Protein AF-A0AAV3EIG7-F1 (afdb_monomer)

pLDDT: mean 92.33, std 6.54, range [64.12, 97.88]

Foldseek 3Di:
DALQVVLVVVLVVCCVPVNDVVSVVVLLVVLLQVLCVCLVVVVQWDKDFLLRVCVVRVHDSSSSLVNCVLQQQQAPDHDPSRHDDRGDIDIRNGDPLRNLLSCVVVVVCSRNVDPSVVVVDPPVSNVVSVVVSVVVPDDDPPDPQDQQHQDPVPPRHRCVVPVVD

Secondary structure (DSSP, 8-state):
--HHHHHHHHHHHHHHHH-HHHHHHHHHHHHHHHHHHHHHTT--EEEE-HHHHHHHHT--HHHHHHHHHHHHTTBSS---TTT--TT--EEEEB-HHHHHHHHHHTT-HHHHT-GGGGGTS-HHHHHHHHHHHHHHH----S----TTSBPTTSS-SBGGGTTT-

Nearest PDB structures (foldseek):
  4em0-assembly1_B  TM=3.738E-01  e=1.083E+00  Staphylococcus aureus subsp. aureus MRSA252
  1sfx-assembly1_A  TM=4.947E-01  e=4.063E+00  Archaeoglobus fulgidus DSM 4304
  8tiw-assembly1_C  TM=5.271E-01  e=6.076E+00  Escherichia coli K-12
  7sfs-assembly1_T  TM=2.796E-01  e=1.619E+00  Lederbergvirus Sf6
  5jbr-assembly1_B  TM=3.817E-01  e=8.578E+00  Beutenbergia cavernae DSM 12333

Radius of gyration: 22.52 Å; Cα contacts (8 Å, |Δi|>4): 170; chains: 1; bounding box: 68×40×44 Å

Sequence (165 aa):
MNLYDKWTNMVTEFVKTKGEAVFWNEYKSVELKIYKDILGNKSFRFTSSISQLSKKYGISEEFIVGFVDGISESLNTNVDIENITLNDEIDFNIDVEKLYFNMLDAKADYLFNLQEWKDILSSDKIKEITTKWRSSKVVVNSIKIGRNELCLCGSGKKYKKCCGR

Solvent-accessible surface area (backbone atoms only — not comparable to full-atom values): 9504 Å² total; per-residue (Å²): 128,50,56,47,53,52,29,55,50,50,53,52,52,43,31,72,75,70,32,58,71,54,49,52,57,54,50,50,55,52,50,49,56,53,51,48,52,35,50,65,67,66,56,45,65,51,74,49,22,45,54,53,52,13,64,73,72,73,44,58,58,48,62,39,50,52,50,51,59,69,48,40,83,20,36,78,45,90,72,65,61,73,77,47,55,54,78,47,79,41,68,45,40,48,37,67,70,50,38,50,46,50,29,59,73,71,62,38,60,84,61,68,67,41,74,51,47,66,84,73,42,52,76,66,54,53,51,50,49,52,49,52,53,54,53,74,72,52,85,76,76,85,77,76,77,50,62,79,36,73,31,90,86,73,75,79,36,33,17,46,78,53,91,55,103

Mean predicted aligned error: 7.66 Å

Structure (mmCIF, N/CA/C/O backbone):
data_AF-A0AAV3EIG7-F1
#
_entry.id   AF-A0AAV3EIG7-F1
#
loop_
_atom_site.group_PDB
_atom_site.id
_atom_site.type_symbol
_atom_site.label_atom_id
_atom_site.label_alt_id
_atom_site.label_comp_id
_atom_site.label_asym_id
_atom_site.label_entity_id
_atom_site.label_seq_id
_atom_site.pdbx_PDB_ins_code
_atom_site.Cartn_x
_atom_site.Cartn_y
_atom_site.Cartn_z
_atom_site.occupancy
_atom_site.B_iso_or_equiv
_atom_site.auth_seq_id
_atom_site.auth_comp_id
_atom_site.auth_asym_id
_atom_site.auth_atom_id
_atom_site.pdbx_PDB_model_num
ATOM 1 N N . MET A 1 1 ? -1.102 6.300 24.091 1.00 73.44 1 MET A N 1
ATOM 2 C CA . MET A 1 1 ? -0.926 5.500 22.866 1.00 73.44 1 MET A CA 1
ATOM 3 C C . MET A 1 1 ? -1.346 6.345 21.694 1.00 73.44 1 MET A C 1
ATOM 5 O O . MET A 1 1 ? -2.481 6.825 21.691 1.00 73.44 1 MET A O 1
ATOM 9 N N . ASN A 1 2 ? -0.420 6.555 20.765 1.00 87.25 2 ASN A N 1
ATOM 10 C CA . ASN A 1 2 ? -0.720 7.160 19.469 1.00 87.25 2 ASN A CA 1
ATOM 11 C C . ASN A 1 2 ? -1.547 6.167 18.613 1.00 87.25 2 ASN A C 1
ATOM 13 O O . ASN A 1 2 ? -1.893 5.068 19.067 1.00 87.25 2 ASN A O 1
ATOM 17 N N . LEU A 1 3 ? -1.944 6.565 17.403 1.00 89.31 3 LEU A N 1
ATOM 18 C CA . LEU A 1 3 ? -2.731 5.696 16.518 1.00 89.31 3 LEU A CA 1
ATOM 19 C C . LEU A 1 3 ? -1.945 4.471 16.045 1.00 89.31 3 LEU A C 1
ATOM 21 O O . LEU A 1 3 ? -2.509 3.380 15.965 1.00 89.31 3 LEU A O 1
ATOM 25 N N . TYR A 1 4 ? -0.650 4.638 15.798 1.00 88.62 4 TYR A N 1
ATOM 26 C CA . TYR A 1 4 ? 0.230 3.564 15.357 1.00 88.62 4 TYR A CA 1
ATOM 27 C C . TYR A 1 4 ? 0.398 2.458 16.417 1.00 88.62 4 TYR A C 1
ATOM 29 O O . TYR A 1 4 ? 0.307 1.269 16.107 1.00 88.62 4 TYR A O 1
ATOM 37 N N . ASP A 1 5 ? 0.518 2.830 17.693 1.00 90.19 5 ASP A N 1
ATOM 38 C CA . ASP A 1 5 ? 0.540 1.912 18.833 1.00 90.19 5 ASP A CA 1
ATOM 39 C C . ASP A 1 5 ? -0.775 1.133 18.923 1.00 90.19 5 ASP A C 1
ATOM 41 O O . ASP A 1 5 ? -0.781 -0.071 19.183 1.00 90.19 5 ASP A O 1
ATOM 45 N N . LYS A 1 6 ? -1.915 1.819 18.735 1.00 91.75 6 LYS A N 1
ATOM 46 C CA . LYS A 1 6 ? -3.241 1.179 18.756 1.00 91.75 6 LYS A CA 1
ATOM 47 C C . LYS A 1 6 ? -3.354 0.137 17.655 1.00 91.75 6 LYS A C 1
ATOM 49 O O . LYS A 1 6 ? -3.814 -0.970 17.925 1.00 91.75 6 LYS A O 1
ATOM 54 N N . TRP A 1 7 ? -2.907 0.478 16.450 1.00 91.88 7 TRP A N 1
ATOM 55 C CA . TRP A 1 7 ? -2.863 -0.453 15.334 1.00 91.88 7 TRP A CA 1
ATOM 56 C C . TRP A 1 7 ? -1.961 -1.651 15.644 1.00 91.88 7 TRP A C 1
ATOM 58 O O . TRP A 1 7 ? -2.436 -2.783 15.616 1.00 91.88 7 TRP A O 1
ATOM 68 N N . THR A 1 8 ? -0.711 -1.422 16.051 1.00 90.56 8 THR A N 1
ATOM 69 C CA . THR A 1 8 ? 0.254 -2.492 16.360 1.00 90.56 8 THR A CA 1
ATOM 70 C C . THR A 1 8 ? -0.258 -3.438 17.453 1.00 90.56 8 THR A C 1
ATOM 72 O O . THR A 1 8 ? -0.142 -4.663 17.335 1.00 90.56 8 THR A O 1
ATOM 75 N N . ASN A 1 9 ? -0.886 -2.893 18.500 1.00 93.44 9 ASN A N 1
ATOM 76 C CA . ASN A 1 9 ? -1.497 -3.691 19.561 1.00 93.44 9 ASN A CA 1
ATOM 77 C C . ASN A 1 9 ? -2.699 -4.493 19.053 1.00 93.44 9 ASN A C 1
ATOM 79 O O . ASN A 1 9 ? -2.791 -5.681 19.355 1.00 93.44 9 ASN A O 1
ATOM 83 N N . MET A 1 10 ? -3.568 -3.894 18.231 1.00 93.69 10 MET A N 1
ATOM 84 C CA . MET A 1 10 ? -4.689 -4.598 17.602 1.00 93.69 10 MET A CA 1
ATOM 85 C C . MET A 1 10 ? -4.200 -5.767 16.744 1.00 93.69 10 MET A C 1
ATOM 87 O O . MET A 1 10 ? -4.701 -6.880 16.901 1.00 93.69 10 MET A O 1
ATOM 91 N N . VAL A 1 11 ? -3.183 -5.556 15.899 1.00 92.75 11 VAL A N 1
ATOM 92 C CA . VAL A 1 11 ? -2.588 -6.626 15.084 1.00 92.75 11 VAL A CA 1
ATOM 93 C C . VAL A 1 11 ? -2.039 -7.730 15.985 1.00 92.75 11 VAL A C 1
ATOM 95 O O . VAL A 1 11 ? -2.358 -8.902 15.794 1.00 92.75 11 VAL A O 1
ATOM 98 N N . THR A 1 12 ? -1.272 -7.367 17.013 1.00 92.62 12 THR A N 1
ATOM 99 C CA . THR A 1 12 ? -0.672 -8.330 17.947 1.00 92.62 12 THR A CA 1
ATOM 100 C C . THR A 1 12 ? -1.735 -9.172 18.661 1.00 92.62 12 THR A C 1
ATOM 102 O O . THR A 1 12 ? -1.621 -10.398 18.732 1.00 92.62 12 THR A O 1
ATOM 105 N N . GLU A 1 13 ? -2.796 -8.542 19.166 1.00 93.31 13 GLU A N 1
ATOM 106 C CA . GLU A 1 13 ? -3.907 -9.226 19.832 1.00 93.31 13 GLU A CA 1
ATOM 107 C C . GLU A 1 13 ? -4.710 -10.102 18.866 1.00 93.31 13 GLU A C 1
ATOM 109 O O . GLU A 1 13 ? -5.050 -11.241 19.201 1.00 93.31 13 GLU A O 1
ATOM 114 N N . PHE A 1 14 ? -4.979 -9.621 17.651 1.00 93.38 14 PHE A N 1
ATOM 115 C CA . PHE A 1 14 ? -5.683 -10.386 16.627 1.00 93.38 14 PHE A CA 1
ATOM 116 C C . PHE A 1 14 ? -4.890 -11.638 16.252 1.00 93.38 14 PHE A C 1
ATOM 118 O O . PHE A 1 14 ? -5.426 -12.747 16.281 1.00 93.38 14 PHE A O 1
ATOM 125 N N . VAL A 1 15 ? -3.598 -11.488 15.953 1.00 94.00 15 VAL A N 1
ATOM 126 C CA . VAL A 1 15 ? -2.709 -12.603 15.603 1.00 94.00 15 VAL A CA 1
ATOM 127 C C . VAL A 1 15 ? -2.645 -13.616 16.745 1.00 94.00 15 VAL A C 1
ATOM 129 O O . VAL A 1 15 ? -2.741 -14.818 16.506 1.00 94.00 15 VAL A O 1
ATOM 132 N N . LYS A 1 16 ? -2.56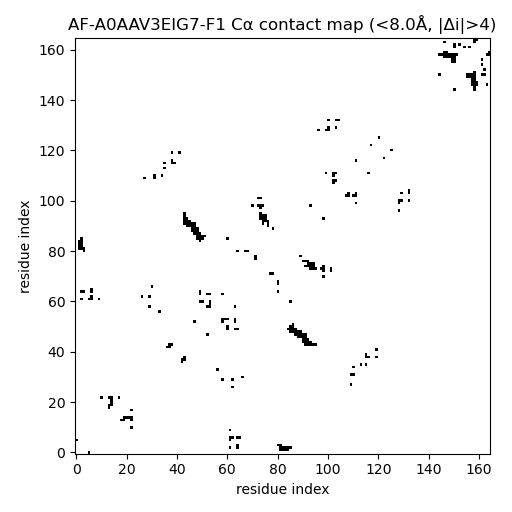3 -13.149 17.996 1.00 94.31 16 LYS A N 1
ATOM 133 C CA . LYS A 1 16 ? -2.542 -14.016 19.180 1.00 94.31 16 LYS A CA 1
ATOM 134 C C . LYS A 1 16 ? -3.848 -14.793 19.384 1.00 94.31 16 LYS A C 1
ATOM 136 O O . LYS A 1 16 ? -3.807 -15.918 19.875 1.00 94.31 16 LYS A O 1
ATOM 141 N N . THR A 1 17 ? -4.995 -14.198 19.062 1.00 93.75 17 THR A N 1
ATOM 142 C CA . THR A 1 17 ? -6.322 -14.760 19.377 1.00 93.75 17 THR A CA 1
ATOM 143 C C . THR A 1 17 ? -6.931 -15.568 18.234 1.00 93.75 17 THR A C 1
ATOM 145 O O . THR A 1 17 ? -7.536 -16.609 18.477 1.00 93.75 17 THR A O 1
ATOM 148 N N . LYS A 1 18 ? -6.775 -15.101 16.993 1.00 92.19 18 LYS A N 1
ATOM 149 C CA . LYS A 1 18 ? -7.381 -15.674 15.781 1.00 92.19 18 LYS A CA 1
ATOM 150 C C . LYS A 1 18 ? -6.358 -16.265 14.810 1.00 92.19 18 LYS A C 1
ATOM 152 O O . LYS A 1 18 ? -6.736 -17.027 13.924 1.00 92.19 18 LYS A O 1
ATOM 157 N N . GLY A 1 19 ? -5.078 -15.940 14.982 1.00 93.44 19 GLY A N 1
ATOM 158 C CA . GLY A 1 19 ? -3.992 -16.409 14.129 1.00 93.44 19 GLY A CA 1
ATOM 159 C C . GLY A 1 19 ? -3.611 -15.427 13.022 1.00 93.44 19 GLY A C 1
ATOM 160 O O . GLY A 1 19 ? -4.429 -14.667 12.500 1.00 93.44 19 GLY A O 1
ATOM 161 N N . GLU A 1 20 ? -2.340 -15.490 12.632 1.00 92.69 20 GLU A N 1
ATOM 162 C CA . GLU A 1 20 ? -1.727 -14.614 11.630 1.00 92.69 20 GLU A CA 1
ATOM 163 C C . GLU A 1 20 ? -2.384 -14.719 10.247 1.00 92.69 20 GLU A C 1
ATOM 165 O O . GLU A 1 20 ? -2.682 -13.708 9.614 1.00 92.69 20 GLU A O 1
ATOM 170 N N . ALA A 1 21 ? -2.678 -15.937 9.789 1.00 93.38 21 ALA A N 1
ATOM 171 C CA . ALA A 1 21 ? -3.281 -16.149 8.474 1.00 93.38 21 ALA A CA 1
ATOM 172 C C . ALA A 1 21 ? -4.665 -15.486 8.342 1.00 93.38 21 ALA A C 1
ATOM 174 O O . ALA A 1 21 ? -5.011 -14.991 7.270 1.00 93.38 21 ALA A O 1
ATOM 175 N N . VAL A 1 22 ? -5.452 -15.459 9.424 1.00 93.44 22 VAL A N 1
ATOM 176 C CA . VAL A 1 22 ? -6.782 -14.832 9.431 1.00 93.44 22 VAL A CA 1
ATOM 177 C C . VAL A 1 22 ? -6.650 -13.318 9.333 1.00 93.44 22 VAL A C 1
ATOM 179 O O . VAL A 1 22 ? -7.325 -12.712 8.505 1.00 93.44 22 VAL A O 1
ATOM 182 N N . PHE A 1 23 ? -5.731 -12.731 10.106 1.00 94.06 23 PHE A N 1
ATOM 183 C CA . PHE A 1 23 ? -5.453 -11.299 10.049 1.00 94.06 23 PHE A CA 1
ATOM 184 C C . PHE A 1 23 ? -5.077 -10.865 8.631 1.00 94.06 23 PHE A C 1
ATOM 186 O O . PHE A 1 23 ? -5.719 -9.982 8.067 1.00 94.06 23 PHE A O 1
ATOM 193 N N . TRP A 1 24 ? -4.095 -11.532 8.015 1.00 92.62 24 TRP A N 1
ATOM 194 C CA . TRP A 1 24 ? -3.661 -11.176 6.665 1.00 92.62 24 TRP A CA 1
ATOM 195 C C . TRP A 1 24 ? -4.757 -11.374 5.618 1.00 92.62 24 TRP A C 1
ATOM 197 O O . TRP A 1 24 ? -4.825 -10.600 4.672 1.00 92.62 24 TRP A O 1
ATOM 207 N N . ASN A 1 25 ? -5.641 -12.364 5.762 1.00 93.62 25 ASN A N 1
ATOM 208 C CA . ASN A 1 25 ? -6.772 -12.526 4.843 1.00 93.62 25 ASN A CA 1
ATOM 209 C C . ASN A 1 25 ? -7.790 -11.376 4.958 1.00 93.62 25 ASN A C 1
ATOM 211 O O . ASN A 1 25 ? -8.280 -10.884 3.935 1.00 93.62 25 ASN A O 1
ATOM 215 N N . GLU A 1 26 ? -8.091 -10.922 6.178 1.00 93.62 26 GLU A N 1
ATOM 216 C CA . GLU A 1 26 ? -8.949 -9.750 6.400 1.00 93.62 26 GLU A CA 1
ATOM 217 C C . GLU A 1 26 ? -8.276 -8.469 5.883 1.00 93.62 26 GLU A C 1
ATOM 219 O O . GLU A 1 26 ? -8.883 -7.711 5.123 1.00 93.62 26 GLU A O 1
ATOM 224 N N . TYR A 1 27 ? -6.994 -8.279 6.201 1.00 94.94 27 TYR A N 1
ATOM 225 C CA . TYR A 1 27 ? -6.206 -7.122 5.781 1.00 94.94 27 TYR A CA 1
ATOM 226 C C . TYR A 1 27 ? -6.086 -7.016 4.251 1.00 94.94 27 TYR A C 1
ATOM 228 O O . TYR A 1 27 ? -6.369 -5.969 3.673 1.00 94.94 27 TYR A O 1
ATOM 236 N N . LYS A 1 28 ? -5.807 -8.129 3.559 1.00 95.44 28 LYS A N 1
ATOM 237 C CA . LYS A 1 28 ? -5.794 -8.183 2.086 1.00 95.44 28 LYS A CA 1
ATOM 238 C C . LYS A 1 28 ? -7.123 -7.748 1.474 1.00 95.44 28 LYS A C 1
ATOM 240 O O . LYS A 1 28 ? -7.141 -7.099 0.431 1.00 95.44 28 LYS A O 1
ATOM 245 N N . SER A 1 29 ? -8.241 -8.111 2.103 1.00 94.94 29 SER A N 1
ATOM 246 C CA . SER A 1 29 ? -9.579 -7.737 1.626 1.00 94.94 29 SER A CA 1
ATOM 247 C C . SER A 1 29 ? -9.824 -6.231 1.761 1.00 94.94 29 SER A C 1
ATOM 249 O O . SER A 1 29 ? -10.436 -5.625 0.877 1.00 94.94 29 SER A O 1
ATOM 251 N N . VAL A 1 30 ? -9.307 -5.623 2.835 1.00 95.50 30 VAL A N 1
ATOM 252 C CA . VAL A 1 30 ? -9.288 -4.168 3.046 1.00 95.50 30 VAL A CA 1
ATOM 253 C C . VAL A 1 30 ? -8.462 -3.475 1.963 1.00 95.50 30 VAL A C 1
ATOM 255 O O . VAL A 1 30 ? -8.997 -2.625 1.248 1.00 95.50 30 VAL A O 1
ATOM 258 N N . GLU A 1 31 ? -7.200 -3.867 1.786 1.00 96.31 31 GLU A N 1
ATOM 259 C CA . GLU A 1 31 ? -6.307 -3.246 0.801 1.00 96.31 31 GLU A CA 1
ATOM 260 C C . GLU A 1 31 ? -6.853 -3.376 -0.617 1.00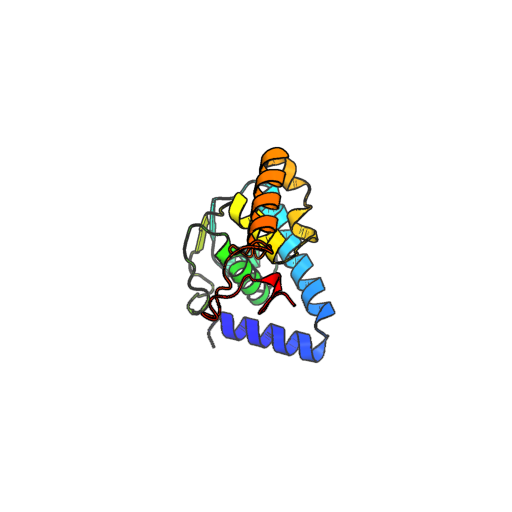 96.31 31 GLU A C 1
ATOM 262 O O . GLU A 1 31 ? -6.914 -2.396 -1.356 1.00 96.31 31 GLU A O 1
ATOM 267 N N . LEU A 1 32 ? -7.330 -4.565 -0.989 1.00 96.50 32 LEU A N 1
ATOM 268 C CA . LEU A 1 32 ? -7.895 -4.813 -2.309 1.00 96.50 32 LEU A CA 1
ATOM 269 C C . LEU A 1 32 ? -9.102 -3.910 -2.590 1.00 96.50 32 LEU A C 1
ATOM 271 O O . LEU A 1 32 ? -9.239 -3.419 -3.709 1.00 96.50 32 LEU A O 1
ATOM 275 N N . LYS A 1 33 ? -9.963 -3.657 -1.596 1.00 96.62 33 LYS A N 1
ATOM 276 C CA . LYS A 1 33 ? -11.102 -2.740 -1.747 1.00 96.62 33 LYS A CA 1
ATOM 277 C C . LYS A 1 33 ? -10.637 -1.308 -2.020 1.00 96.62 33 LYS A C 1
ATOM 279 O O . LYS A 1 33 ? -11.164 -0.668 -2.927 1.00 96.62 33 LYS A O 1
ATOM 284 N N . ILE A 1 34 ? -9.659 -0.821 -1.257 1.00 97.56 34 ILE A N 1
ATOM 285 C CA . ILE A 1 34 ? -9.170 0.558 -1.365 1.00 97.56 34 ILE A CA 1
ATOM 286 C C . ILE A 1 34 ? -8.375 0.751 -2.663 1.00 97.56 34 I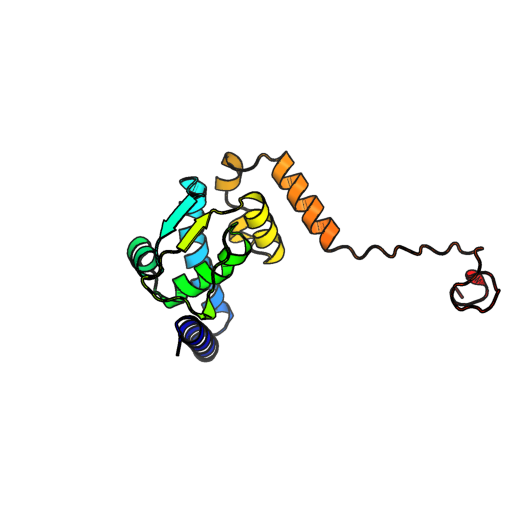LE A C 1
ATOM 288 O O . ILE A 1 34 ? -8.651 1.681 -3.420 1.00 97.56 34 ILE A O 1
ATOM 292 N N . TYR A 1 35 ? -7.435 -0.145 -2.974 1.00 97.56 35 TYR A N 1
ATOM 293 C CA . TYR A 1 35 ? -6.625 -0.042 -4.188 1.00 97.56 35 TYR A CA 1
ATOM 294 C C . TYR A 1 35 ? -7.454 -0.193 -5.461 1.00 97.56 35 TYR A C 1
ATOM 296 O O . TYR A 1 35 ? -7.203 0.539 -6.412 1.00 97.56 35 TYR A O 1
ATOM 304 N N . LYS A 1 36 ? -8.472 -1.063 -5.497 1.00 96.50 36 LYS A N 1
ATOM 305 C CA . LYS A 1 36 ? -9.380 -1.121 -6.655 1.00 96.50 36 LYS A CA 1
ATOM 306 C C . LYS A 1 36 ? -10.094 0.205 -6.902 1.00 96.50 36 LYS A C 1
ATOM 308 O O . LYS A 1 36 ? -10.190 0.619 -8.052 1.00 96.50 36 LYS A O 1
ATOM 313 N N . ASP A 1 37 ? -10.554 0.880 -5.848 1.00 96.75 37 ASP A N 1
ATOM 314 C CA . ASP A 1 37 ? -11.183 2.201 -5.970 1.00 96.75 37 ASP A CA 1
ATOM 315 C C . ASP A 1 37 ? -10.184 3.254 -6.478 1.00 96.75 37 ASP A C 1
ATOM 317 O O . ASP A 1 37 ? -10.475 3.983 -7.425 1.00 96.75 37 ASP A O 1
ATOM 321 N N . ILE A 1 38 ? -8.977 3.297 -5.902 1.00 96.88 38 ILE A N 1
ATOM 322 C CA . ILE A 1 38 ? -7.922 4.246 -6.292 1.00 96.88 38 ILE A CA 1
ATOM 323 C C . ILE A 1 38 ? -7.494 4.035 -7.749 1.00 96.88 38 ILE A C 1
ATOM 325 O O . ILE A 1 38 ? -7.461 4.992 -8.525 1.00 96.88 38 ILE A O 1
ATOM 329 N N . LEU A 1 39 ? -7.170 2.794 -8.125 1.00 96.94 39 LEU A N 1
ATOM 330 C CA . LEU A 1 39 ? -6.693 2.446 -9.463 1.00 96.94 39 LEU A CA 1
ATOM 331 C C . LEU A 1 39 ? -7.814 2.610 -10.500 1.00 96.94 39 LEU A C 1
ATOM 333 O O . LEU A 1 39 ? -7.608 3.254 -11.527 1.00 96.94 39 LEU A O 1
ATOM 337 N N . GLY A 1 40 ? -9.015 2.101 -10.211 1.00 96.56 40 GLY A N 1
ATOM 338 C CA . GLY A 1 40 ? -10.165 2.175 -11.115 1.00 96.56 40 GLY A CA 1
ATOM 339 C C . GLY A 1 40 ? -10.599 3.612 -11.411 1.00 96.56 40 GLY A C 1
ATOM 340 O O . GLY A 1 40 ? -10.834 3.959 -12.568 1.00 96.56 40 GLY A O 1
ATOM 341 N N . ASN A 1 41 ? -10.617 4.477 -10.393 1.00 96.19 41 ASN A N 1
ATOM 342 C CA . ASN A 1 41 ? -10.943 5.897 -10.559 1.00 96.19 41 ASN A CA 1
ATOM 343 C C . ASN A 1 41 ? -9.733 6.762 -10.944 1.00 96.19 41 ASN A C 1
ATOM 345 O O . ASN A 1 41 ? -9.869 7.982 -11.042 1.00 96.19 41 ASN A O 1
ATOM 349 N N . LYS A 1 42 ? -8.542 6.170 -11.110 1.00 95.88 42 LYS A N 1
ATOM 350 C CA . LYS A 1 42 ? -7.277 6.878 -11.386 1.00 95.88 42 LYS A CA 1
ATOM 351 C C . LYS A 1 42 ? -7.015 8.031 -10.404 1.00 95.88 42 LYS A C 1
ATOM 353 O O . LYS A 1 42 ? -6.484 9.082 -10.766 1.00 95.88 42 LYS A O 1
ATOM 358 N N . SER A 1 43 ? -7.415 7.839 -9.147 1.00 94.25 43 SER A N 1
ATOM 359 C CA . SER A 1 43 ? -7.347 8.839 -8.079 1.00 94.25 43 SER A CA 1
ATOM 360 C C . SER A 1 43 ? -5.959 8.855 -7.440 1.00 94.25 43 SER A C 1
ATOM 362 O O . SER A 1 43 ? -5.784 8.466 -6.292 1.00 94.25 43 SER A O 1
ATOM 364 N N . PHE A 1 44 ? -4.951 9.287 -8.200 1.00 95.88 44 PHE A N 1
ATOM 365 C CA . PHE A 1 44 ? -3.548 9.300 -7.753 1.00 95.88 44 PHE A CA 1
ATOM 366 C C . PHE A 1 44 ? -3.151 10.548 -6.959 1.00 95.88 44 PHE A C 1
ATOM 368 O O . PHE A 1 44 ? -2.018 10.641 -6.496 1.00 95.88 44 PHE A O 1
ATOM 375 N N . ARG A 1 45 ? -4.058 11.524 -6.847 1.00 95.94 45 ARG A N 1
ATOM 376 C CA . ARG A 1 45 ? -3.884 12.750 -6.064 1.00 95.94 45 ARG A CA 1
ATOM 377 C C . ARG A 1 45 ? -5.189 13.105 -5.387 1.00 95.94 45 ARG A C 1
ATOM 379 O O . ARG A 1 45 ? -6.164 13.423 -6.066 1.00 95.94 45 ARG A O 1
ATOM 386 N N . PHE A 1 46 ? -5.203 13.036 -4.068 1.00 96.19 46 PHE A N 1
ATOM 387 C CA . PHE A 1 46 ? -6.323 13.471 -3.248 1.00 96.19 46 PHE A CA 1
ATOM 388 C C . PHE A 1 46 ? -5.844 13.734 -1.825 1.00 96.19 46 PHE A C 1
ATOM 390 O O . PHE A 1 46 ? -4.847 13.173 -1.379 1.00 96.19 46 PHE A O 1
ATOM 397 N N . THR A 1 47 ? -6.590 14.556 -1.100 1.00 96.75 47 THR A N 1
ATOM 398 C CA . THR A 1 47 ? -6.350 14.806 0.320 1.00 96.75 47 THR A CA 1
ATOM 399 C C . THR A 1 47 ? -7.436 14.117 1.126 1.00 96.75 47 THR A C 1
ATOM 401 O O . THR A 1 47 ? -8.615 14.193 0.771 1.00 96.75 47 THR A O 1
ATOM 404 N N . SER A 1 48 ? -7.054 13.409 2.185 1.00 96.69 48 SER A N 1
ATOM 405 C CA . SER A 1 48 ? -8.019 12.818 3.109 1.00 96.69 48 SER A CA 1
ATOM 406 C C . SER A 1 48 ? -7.405 12.563 4.481 1.00 96.69 48 SER A C 1
ATOM 408 O O . SER A 1 48 ? -6.187 12.540 4.619 1.00 96.69 48 SER A O 1
ATOM 410 N N . SER A 1 49 ? -8.246 12.340 5.486 1.00 97.00 49 SER A N 1
ATOM 411 C CA . SER A 1 49 ? -7.831 11.896 6.817 1.00 97.00 49 SER A CA 1
ATOM 412 C C . SER A 1 49 ? -8.197 10.433 7.076 1.00 97.00 49 SER A C 1
ATOM 414 O O . SER A 1 49 ? -9.041 9.847 6.389 1.00 97.00 49 SER A O 1
ATOM 416 N N . ILE A 1 50 ? -7.611 9.838 8.119 1.00 96.56 50 ILE A N 1
ATOM 417 C CA . ILE A 1 50 ? -7.924 8.463 8.544 1.00 96.56 50 ILE A CA 1
ATOM 418 C C . ILE A 1 50 ? -9.429 8.310 8.816 1.00 96.56 50 ILE A C 1
ATOM 420 O O . ILE A 1 50 ? -10.049 7.358 8.339 1.00 96.56 50 ILE A O 1
ATOM 424 N N . SER A 1 51 ? -10.048 9.272 9.512 1.00 96.94 51 SER A N 1
ATOM 425 C CA . SER A 1 51 ? -11.485 9.235 9.821 1.00 96.94 51 SER A CA 1
ATOM 426 C C . SER A 1 51 ? -12.355 9.306 8.561 1.00 96.94 51 SER A C 1
ATOM 428 O O . SER A 1 51 ? -13.385 8.632 8.463 1.00 96.94 51 SER A O 1
ATOM 430 N N . GLN A 1 52 ? -11.950 10.099 7.567 1.00 97.62 52 GLN A N 1
ATOM 431 C CA . GLN A 1 52 ? -12.668 10.197 6.296 1.00 97.62 52 GLN A CA 1
ATOM 432 C C . GLN A 1 52 ? -12.565 8.902 5.485 1.00 97.62 52 GLN A C 1
ATOM 434 O O . GLN A 1 52 ? -13.586 8.420 4.994 1.00 97.62 52 GLN A O 1
ATOM 439 N N . LEU A 1 53 ? -11.374 8.306 5.384 1.00 97.19 53 LEU A N 1
ATOM 440 C CA . LEU A 1 53 ? -11.170 7.029 4.693 1.00 97.19 53 LEU A CA 1
ATOM 441 C C . LEU A 1 53 ? -11.921 5.888 5.392 1.00 97.19 53 LEU A C 1
ATOM 443 O O . LEU A 1 53 ? -12.600 5.101 4.729 1.00 97.19 53 LEU A O 1
ATOM 447 N N . SER A 1 54 ? -11.874 5.851 6.725 1.00 97.19 54 SER A N 1
ATOM 448 C CA . SER A 1 54 ? -12.620 4.898 7.553 1.00 97.19 54 SER A CA 1
ATOM 449 C C . SER A 1 54 ? -14.118 4.953 7.246 1.00 97.19 54 SER A C 1
ATOM 451 O O . SER A 1 54 ? -14.721 3.931 6.909 1.00 97.19 54 SER A O 1
ATOM 453 N N . LYS A 1 55 ? -14.711 6.155 7.240 1.00 97.56 55 LYS A N 1
ATOM 454 C CA . LYS A 1 55 ? -16.124 6.365 6.885 1.00 97.56 55 LYS A CA 1
ATOM 455 C C . LYS A 1 55 ? -16.425 6.034 5.424 1.00 97.56 55 LYS A C 1
ATOM 457 O O . LYS A 1 55 ? -17.434 5.388 5.156 1.00 97.56 55 LYS A O 1
ATOM 462 N N . LYS A 1 56 ? -15.564 6.449 4.486 1.00 96.94 56 LYS A N 1
ATOM 463 C CA . LYS A 1 56 ? -15.747 6.224 3.041 1.00 96.94 56 LYS A CA 1
ATOM 464 C C . LYS A 1 56 ? -15.833 4.734 2.721 1.00 96.94 56 LYS A C 1
ATOM 466 O O . LYS A 1 56 ? -16.703 4.318 1.960 1.00 96.94 56 LYS A O 1
ATOM 471 N N . TYR A 1 57 ? -14.938 3.932 3.293 1.00 96.38 57 TYR A N 1
ATOM 472 C CA . TYR A 1 57 ? -14.860 2.507 2.981 1.00 96.38 57 TYR A CA 1
ATOM 473 C C . TYR A 1 57 ? -15.588 1.611 3.988 1.00 96.38 57 TYR A C 1
ATOM 475 O O . TYR A 1 57 ? -15.748 0.420 3.708 1.00 96.38 57 TYR A O 1
ATOM 483 N N . GLY A 1 58 ? -16.061 2.152 5.115 1.00 96.12 58 GLY A N 1
ATOM 484 C CA . GLY A 1 58 ? -16.677 1.375 6.194 1.00 96.12 58 GLY A CA 1
ATOM 485 C C . GLY A 1 58 ? -15.682 0.411 6.842 1.00 96.12 58 GLY A C 1
ATOM 486 O O . GLY A 1 58 ? -16.006 -0.753 7.059 1.00 96.12 58 GLY A O 1
ATOM 487 N N . ILE A 1 59 ? -14.452 0.876 7.057 1.00 95.62 59 ILE A N 1
ATOM 488 C CA . ILE A 1 59 ? -13.316 0.095 7.567 1.00 95.62 59 ILE A CA 1
ATOM 489 C C . ILE A 1 59 ? -12.873 0.719 8.889 1.00 95.62 59 ILE A C 1
ATOM 491 O O . ILE A 1 59 ? -12.972 1.936 9.050 1.00 95.62 59 ILE A O 1
ATOM 495 N N . SER A 1 60 ? -12.422 -0.092 9.847 1.00 94.88 60 SER A N 1
ATOM 496 C CA . SER A 1 60 ? -11.979 0.438 11.141 1.00 94.88 60 SER A CA 1
ATOM 497 C C . SER A 1 60 ? -10.771 1.364 10.972 1.00 94.88 60 SER A C 1
ATOM 499 O O . SER A 1 60 ? -9.984 1.222 10.033 1.00 94.88 60 SER A O 1
ATOM 501 N N . GLU A 1 61 ? -10.628 2.329 11.875 1.00 94.81 61 GLU A N 1
ATOM 502 C CA . GLU A 1 61 ? -9.542 3.309 11.814 1.00 94.81 61 GLU A CA 1
ATOM 503 C C . GLU A 1 61 ? -8.173 2.621 11.906 1.00 94.81 61 GLU A C 1
ATOM 505 O O . GLU A 1 61 ? -7.249 3.017 11.206 1.00 94.81 61 GLU A O 1
ATOM 510 N N . GLU A 1 62 ? -8.056 1.534 12.671 1.00 93.38 62 GLU A N 1
ATOM 511 C CA . GLU A 1 62 ? -6.836 0.732 12.783 1.00 93.38 62 GLU A CA 1
ATOM 512 C C . GLU A 1 62 ? -6.449 0.088 11.445 1.00 93.38 62 GLU A C 1
ATOM 514 O O . GLU A 1 62 ? -5.290 0.134 11.044 1.00 93.38 62 GLU A O 1
ATOM 519 N N . PHE A 1 63 ? -7.411 -0.480 10.714 1.00 94.81 63 PHE A N 1
ATOM 520 C CA . PHE A 1 63 ? -7.150 -1.040 9.386 1.00 94.81 63 PHE A CA 1
ATOM 521 C C . PHE A 1 63 ? -6.767 0.043 8.367 1.00 94.81 63 PHE A C 1
ATOM 523 O O . PHE A 1 63 ? -5.927 -0.203 7.502 1.00 94.81 63 PHE A O 1
ATOM 530 N N . ILE A 1 64 ? -7.339 1.246 8.484 1.00 96.81 64 ILE A N 1
ATOM 531 C CA . ILE A 1 64 ? -6.934 2.392 7.662 1.00 96.81 64 ILE A CA 1
ATOM 532 C C . ILE A 1 64 ? -5.521 2.854 8.013 1.00 96.81 64 ILE A C 1
ATOM 534 O O . ILE A 1 64 ? -4.765 3.143 7.096 1.00 96.81 64 ILE A O 1
ATOM 538 N N . VAL A 1 65 ? -5.136 2.890 9.292 1.00 95.50 65 VAL A N 1
ATOM 539 C CA . VAL A 1 65 ? -3.756 3.210 9.700 1.00 95.50 65 VAL A CA 1
ATOM 540 C C . VAL A 1 65 ? -2.768 2.256 9.033 1.00 95.50 65 VAL A C 1
ATOM 542 O O . VAL A 1 65 ? -1.817 2.731 8.423 1.00 95.50 65 VAL A O 1
ATOM 545 N N . GLY A 1 66 ? -3.037 0.946 9.053 1.00 94.75 66 GLY A N 1
ATOM 546 C CA . GLY A 1 66 ? -2.201 -0.029 8.344 1.00 94.75 66 GLY A CA 1
ATOM 547 C C . GLY A 1 66 ? -2.116 0.242 6.839 1.00 94.75 66 GLY A C 1
ATOM 548 O O . GLY A 1 66 ? -1.032 0.212 6.264 1.00 94.75 66 GLY A O 1
ATOM 549 N N . PHE A 1 67 ? -3.239 0.585 6.198 1.00 96.19 67 PHE A N 1
ATOM 550 C CA . PHE A 1 67 ? -3.234 0.962 4.781 1.00 96.19 67 PHE A CA 1
ATOM 551 C C . PHE A 1 67 ? -2.389 2.219 4.516 1.00 96.19 67 PHE A C 1
ATOM 553 O O . PHE A 1 67 ? -1.631 2.253 3.547 1.00 96.19 67 PHE A O 1
ATOM 560 N N . VAL A 1 68 ? -2.520 3.253 5.355 1.00 96.19 68 VAL A N 1
ATOM 561 C CA . VAL A 1 68 ? -1.752 4.500 5.220 1.00 96.19 68 VAL A CA 1
ATOM 562 C C . VAL A 1 68 ? -0.259 4.229 5.420 1.00 96.19 68 VAL A C 1
ATOM 564 O O . VAL A 1 68 ? 0.545 4.741 4.646 1.00 96.19 68 VAL A O 1
ATOM 567 N N . ASP A 1 69 ? 0.103 3.386 6.386 1.00 94.38 69 ASP A N 1
ATOM 568 C CA . ASP A 1 69 ? 1.477 2.926 6.604 1.00 94.38 69 ASP A CA 1
ATOM 569 C C . ASP A 1 69 ? 2.027 2.214 5.357 1.00 94.38 69 ASP A C 1
ATOM 571 O O . ASP A 1 69 ? 3.027 2.647 4.785 1.00 94.38 69 ASP A O 1
ATOM 575 N N . GLY A 1 70 ? 1.301 1.223 4.829 1.00 93.50 70 GLY A N 1
ATOM 576 C CA . GLY A 1 70 ? 1.714 0.475 3.639 1.00 93.50 70 GLY A CA 1
ATOM 577 C C . GLY A 1 70 ? 1.831 1.323 2.365 1.00 93.50 70 GLY A C 1
ATOM 578 O O . GLY A 1 70 ? 2.747 1.126 1.564 1.00 93.50 70 GLY A O 1
ATOM 579 N N . ILE A 1 71 ? 0.935 2.296 2.154 1.00 96.06 71 ILE A N 1
ATOM 580 C CA . ILE A 1 71 ? 1.003 3.175 0.977 1.00 96.06 71 ILE A CA 1
ATOM 581 C C . ILE A 1 71 ? 2.017 4.312 1.138 1.00 96.06 71 ILE A C 1
ATOM 583 O O . ILE A 1 71 ? 2.459 4.842 0.117 1.00 96.06 71 ILE A O 1
ATOM 587 N N . SER A 1 72 ? 2.411 4.677 2.365 1.00 94.88 72 SER A N 1
ATOM 588 C CA . SER A 1 72 ? 3.278 5.832 2.652 1.00 94.88 72 SER A CA 1
ATOM 589 C C . SER A 1 72 ? 4.589 5.796 1.861 1.00 94.88 72 SER A C 1
ATOM 591 O O . SER A 1 72 ? 4.986 6.795 1.257 1.00 94.88 72 SER A O 1
ATOM 593 N N . GLU A 1 73 ? 5.204 4.617 1.734 1.00 93.81 73 GLU A N 1
ATOM 594 C CA . GLU A 1 73 ? 6.435 4.421 0.964 1.00 93.81 73 GLU A CA 1
ATOM 595 C C . GLU A 1 73 ? 6.259 4.687 -0.534 1.00 93.81 73 GLU A C 1
ATOM 597 O O . GLU A 1 73 ? 7.237 4.882 -1.253 1.00 93.81 73 GLU A O 1
ATOM 602 N N . SER A 1 74 ? 5.025 4.704 -1.028 1.00 96.75 74 SER A N 1
ATOM 603 C CA . SER A 1 74 ? 4.676 4.927 -2.432 1.00 96.75 74 SER A CA 1
ATOM 604 C C . SER A 1 74 ? 4.213 6.360 -2.716 1.00 96.75 74 SER A C 1
ATOM 606 O O . SER A 1 74 ? 3.888 6.685 -3.859 1.00 96.75 74 SER A O 1
ATOM 608 N N . LEU A 1 75 ? 4.177 7.229 -1.702 1.00 96.88 75 LEU A N 1
ATOM 609 C CA . LEU A 1 75 ? 3.820 8.636 -1.855 1.00 96.88 75 LEU A CA 1
ATOM 610 C C . LEU A 1 75 ? 5.049 9.486 -2.212 1.00 96.88 75 LEU A C 1
ATOM 612 O O . LEU A 1 75 ? 6.192 9.165 -1.875 1.00 96.88 75 LEU A O 1
ATOM 616 N N . ASN A 1 76 ? 4.802 10.593 -2.913 1.00 94.81 76 ASN A N 1
ATOM 617 C CA . ASN A 1 76 ? 5.794 11.651 -3.141 1.00 94.81 76 ASN A CA 1
ATOM 618 C C . ASN A 1 76 ? 5.929 12.596 -1.937 1.00 94.81 76 ASN A C 1
ATOM 620 O O . ASN A 1 76 ? 6.884 13.367 -1.847 1.00 94.81 76 ASN A O 1
ATOM 624 N N . THR A 1 77 ? 4.952 12.560 -1.040 1.00 90.75 77 THR A N 1
ATOM 625 C CA . THR A 1 77 ? 4.896 13.301 0.216 1.00 90.75 77 THR A CA 1
ATOM 626 C C . THR A 1 77 ? 5.366 12.407 1.356 1.00 90.75 77 THR A C 1
ATOM 628 O O . THR A 1 77 ? 5.150 11.197 1.347 1.00 90.75 77 THR A O 1
ATOM 631 N N . ASN A 1 78 ? 6.042 12.997 2.340 1.00 89.81 78 ASN A N 1
ATOM 632 C CA . ASN A 1 78 ? 6.403 12.282 3.557 1.00 89.81 78 ASN A CA 1
ATOM 633 C C . ASN A 1 78 ? 5.216 12.328 4.528 1.00 89.81 78 ASN A C 1
ATOM 635 O O . ASN A 1 78 ? 4.650 13.401 4.745 1.00 89.81 78 ASN A O 1
ATOM 639 N N . VAL A 1 79 ? 4.847 11.175 5.081 1.00 90.50 79 VAL A N 1
ATOM 640 C CA . VAL A 1 79 ? 3.782 11.044 6.078 1.00 90.50 79 VAL A CA 1
ATOM 641 C C . VAL A 1 79 ? 4.410 10.553 7.374 1.00 90.50 79 VAL A C 1
ATOM 643 O O . VAL A 1 79 ? 4.993 9.472 7.409 1.00 90.50 79 VAL A O 1
ATOM 646 N N . ASP A 1 80 ? 4.276 11.339 8.439 1.00 90.44 80 ASP A N 1
ATOM 647 C CA . ASP A 1 80 ? 4.713 10.951 9.780 1.00 90.44 80 ASP A CA 1
ATOM 648 C C . ASP A 1 80 ? 3.631 10.089 10.450 1.00 90.44 80 ASP A C 1
ATOM 650 O O . ASP A 1 80 ? 2.757 10.584 11.164 1.00 90.44 80 ASP A O 1
ATOM 654 N N . ILE A 1 81 ? 3.666 8.786 10.160 1.00 87.81 81 ILE A N 1
ATOM 655 C CA . ILE A 1 81 ? 2.696 7.798 10.657 1.00 87.81 81 ILE A CA 1
ATOM 656 C C . ILE A 1 81 ? 2.703 7.706 12.192 1.00 87.81 81 ILE A C 1
ATOM 658 O O . ILE A 1 81 ? 1.663 7.451 12.800 1.00 87.81 81 ILE A O 1
ATOM 662 N N . GLU A 1 82 ? 3.849 7.919 12.844 1.00 87.00 82 GLU A N 1
ATOM 663 C CA . GLU A 1 82 ? 3.973 7.757 14.298 1.00 87.00 82 GLU A CA 1
ATOM 664 C C . GLU A 1 82 ? 3.239 8.862 15.0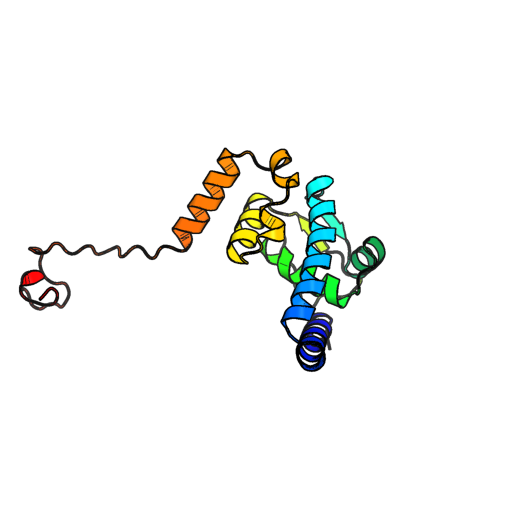70 1.00 87.00 82 GLU A C 1
ATOM 666 O O . GLU A 1 82 ? 2.710 8.618 16.162 1.00 87.00 82 GLU A O 1
ATOM 671 N N . ASN A 1 83 ? 3.172 10.067 14.495 1.00 88.75 83 ASN A N 1
ATOM 672 C CA . ASN A 1 83 ? 2.584 11.247 15.133 1.00 88.75 83 ASN A CA 1
ATOM 673 C C . ASN A 1 83 ? 1.224 11.667 14.559 1.00 88.75 83 ASN A C 1
ATOM 675 O O . ASN A 1 83 ? 0.658 12.666 15.006 1.00 88.75 83 ASN A O 1
ATOM 679 N N . ILE A 1 84 ? 0.673 10.910 13.609 1.00 91.25 84 ILE A N 1
ATOM 680 C CA . ILE A 1 84 ? -0.585 11.258 12.950 1.00 91.25 84 ILE A CA 1
ATOM 681 C C . ILE A 1 84 ? -1.810 11.123 13.869 1.00 91.25 84 ILE A C 1
ATOM 683 O O . ILE A 1 84 ? -1.911 10.217 14.705 1.00 91.25 84 ILE A O 1
ATOM 687 N N . THR A 1 85 ? -2.790 12.006 13.674 1.00 93.00 85 THR A N 1
ATOM 688 C CA . THR A 1 85 ? -4.117 11.954 14.296 1.00 93.00 85 THR A CA 1
ATOM 689 C C . THR A 1 85 ? -5.223 11.592 13.297 1.00 93.00 85 THR A C 1
ATOM 691 O O . THR A 1 85 ? -5.051 11.630 12.082 1.00 93.00 85 THR A O 1
ATOM 694 N N . LEU A 1 86 ? -6.414 11.246 13.802 1.00 93.19 86 LEU A N 1
ATOM 695 C CA . LEU A 1 86 ? -7.530 10.762 12.974 1.00 93.19 86 LEU A CA 1
ATOM 696 C C . LEU A 1 86 ? -8.029 11.784 11.948 1.00 93.19 86 LEU A C 1
ATOM 698 O O . LEU A 1 86 ? -8.625 11.403 10.939 1.00 93.19 86 LEU A O 1
ATOM 702 N N . ASN A 1 87 ? -7.837 13.069 12.243 1.00 95.00 87 ASN A N 1
ATOM 703 C CA . ASN A 1 87 ? -8.369 14.179 11.464 1.00 95.00 87 ASN A CA 1
ATOM 704 C C . ASN A 1 87 ? -7.284 14.946 10.706 1.00 95.00 87 ASN A C 1
ATOM 706 O O . ASN A 1 87 ? -7.631 15.885 9.996 1.00 95.00 87 ASN A O 1
ATOM 710 N N . ASP A 1 88 ? -6.016 14.554 10.839 1.00 94.75 88 ASP A N 1
ATOM 711 C CA . ASP A 1 88 ? -4.935 15.185 10.092 1.00 94.75 88 ASP A CA 1
ATOM 712 C C . ASP A 1 88 ? -5.133 14.933 8.597 1.00 94.75 88 ASP A C 1
ATOM 714 O O . ASP A 1 88 ? -5.474 13.824 8.169 1.00 94.75 88 ASP A O 1
ATOM 718 N N . GLU A 1 89 ? -4.953 15.981 7.800 1.00 94.88 89 GLU A N 1
ATOM 719 C CA . GLU A 1 89 ? -5.042 15.887 6.349 1.00 94.88 89 GLU A CA 1
ATOM 720 C C . GLU A 1 89 ? -3.752 15.296 5.780 1.00 94.88 89 GLU A C 1
ATOM 722 O O . GLU A 1 89 ? -2.662 15.839 5.960 1.00 94.88 89 GLU A O 1
ATOM 727 N N . ILE A 1 90 ? -3.889 14.185 5.059 1.00 95.31 90 ILE A N 1
ATOM 728 C CA . ILE A 1 90 ? -2.801 13.505 4.361 1.00 95.31 90 ILE A CA 1
ATOM 729 C C . ILE A 1 90 ? -2.946 13.793 2.869 1.00 95.31 90 ILE A C 1
ATOM 731 O O . ILE A 1 90 ? -4.006 13.549 2.286 1.00 95.31 90 ILE A O 1
ATOM 735 N N . ASP A 1 91 ? -1.878 14.280 2.239 1.00 95.81 91 ASP A N 1
ATOM 736 C CA . ASP A 1 91 ? -1.796 14.403 0.782 1.00 95.81 91 ASP A CA 1
ATOM 737 C C . ASP A 1 91 ? -1.350 13.072 0.162 1.00 95.81 91 ASP A C 1
ATOM 739 O O . ASP A 1 91 ? -0.170 12.714 0.203 1.00 95.81 91 ASP A O 1
ATOM 743 N N . PHE A 1 92 ? -2.294 12.341 -0.431 1.00 96.75 92 PHE A N 1
ATOM 744 C CA . PHE A 1 92 ? -2.038 11.111 -1.173 1.00 96.75 92 PHE A CA 1
ATOM 745 C C . PHE A 1 92 ? -1.622 11.437 -2.609 1.00 96.75 92 PHE A C 1
ATOM 747 O O . PHE A 1 92 ? -2.374 11.213 -3.558 1.00 96.75 92 PHE A O 1
ATOM 754 N N . ASN A 1 93 ? -0.404 11.953 -2.777 1.00 97.38 93 ASN A N 1
ATOM 755 C CA . ASN A 1 93 ? 0.231 12.129 -4.082 1.00 97.38 93 ASN A CA 1
ATOM 756 C C . ASN A 1 93 ? 1.021 10.866 -4.458 1.00 97.38 93 ASN A C 1
ATOM 758 O O . ASN A 1 93 ? 2.232 10.775 -4.236 1.00 97.38 93 ASN A O 1
ATOM 762 N N . ILE A 1 94 ? 0.306 9.881 -4.997 1.00 97.88 94 ILE A N 1
ATOM 763 C CA . ILE A 1 94 ? 0.795 8.526 -5.264 1.00 97.88 94 ILE A CA 1
ATOM 764 C C . ILE A 1 94 ? 1.727 8.526 -6.481 1.00 97.88 94 ILE A C 1
ATOM 766 O O . ILE A 1 94 ? 1.334 8.919 -7.582 1.00 97.88 94 ILE A O 1
ATOM 770 N N . ASP A 1 95 ? 2.949 8.022 -6.305 1.00 97.56 95 ASP A N 1
ATOM 771 C CA . ASP A 1 95 ? 3.805 7.634 -7.425 1.00 97.56 95 ASP A CA 1
ATOM 772 C C . ASP A 1 95 ? 3.397 6.234 -7.896 1.00 97.56 95 ASP A C 1
ATOM 774 O O . ASP A 1 95 ? 3.603 5.232 -7.217 1.00 97.56 95 ASP A O 1
ATOM 778 N N . VAL A 1 96 ? 2.787 6.177 -9.075 1.00 97.12 96 VAL A N 1
ATOM 779 C CA . VAL A 1 96 ? 2.223 4.958 -9.660 1.00 97.12 96 VAL A CA 1
ATOM 780 C C . VAL A 1 96 ? 3.295 3.909 -9.981 1.00 97.12 96 VAL A C 1
ATOM 782 O O . VAL A 1 96 ? 3.065 2.718 -9.762 1.00 97.12 96 VAL A O 1
ATOM 785 N N . GLU A 1 97 ? 4.462 4.319 -10.493 1.00 96.62 97 GLU A N 1
ATOM 786 C CA . GLU A 1 97 ? 5.541 3.374 -10.814 1.00 96.62 97 GLU A CA 1
ATOM 787 C C . GLU A 1 97 ? 6.166 2.825 -9.526 1.00 96.62 97 GLU A C 1
ATOM 789 O O . GLU A 1 97 ? 6.414 1.619 -9.421 1.00 96.62 97 GLU A O 1
ATOM 794 N N . LYS A 1 98 ? 6.363 3.697 -8.527 1.00 96.81 98 LYS A N 1
ATOM 795 C CA . LYS A 1 98 ? 6.862 3.324 -7.198 1.00 96.81 98 LYS A CA 1
ATOM 796 C C . LYS A 1 98 ? 5.880 2.421 -6.458 1.00 96.81 98 LYS A C 1
ATOM 798 O O . LYS A 1 98 ? 6.299 1.416 -5.894 1.00 96.81 98 LYS A O 1
ATOM 803 N N . LEU A 1 99 ? 4.581 2.714 -6.529 1.00 97.62 99 LEU A N 1
ATOM 804 C CA . LEU A 1 99 ? 3.531 1.877 -5.954 1.00 97.62 99 LEU A CA 1
ATOM 805 C C . LEU A 1 99 ? 3.581 0.461 -6.532 1.00 97.62 99 LEU A C 1
ATOM 807 O O . LEU A 1 99 ? 3.614 -0.510 -5.781 1.00 97.62 99 LEU A O 1
ATOM 811 N N . TYR A 1 100 ? 3.647 0.335 -7.861 1.00 97.62 100 TYR A N 1
ATOM 812 C CA . TYR A 1 100 ? 3.751 -0.971 -8.510 1.00 97.62 100 TYR A CA 1
ATOM 813 C C . TYR A 1 100 ? 5.032 -1.714 -8.095 1.00 97.62 100 TYR A C 1
ATOM 815 O O . TYR A 1 100 ? 4.998 -2.912 -7.811 1.00 97.62 100 TYR A O 1
ATOM 823 N N . PHE A 1 101 ? 6.164 -1.008 -8.016 1.00 97.19 101 PHE A N 1
ATOM 824 C CA . PHE A 1 101 ? 7.428 -1.571 -7.536 1.00 97.19 101 PHE A CA 1
ATOM 825 C C . PHE A 1 101 ? 7.325 -2.083 -6.092 1.00 97.19 101 PHE A C 1
ATOM 827 O O . PHE A 1 101 ? 7.738 -3.207 -5.811 1.00 97.19 101 PHE A O 1
ATOM 834 N N . ASN A 1 102 ? 6.747 -1.294 -5.188 1.00 96.81 102 ASN A N 1
ATOM 835 C CA . ASN A 1 102 ? 6.600 -1.650 -3.778 1.00 96.81 102 ASN A CA 1
ATOM 836 C C . ASN A 1 102 ? 5.643 -2.836 -3.594 1.00 96.81 102 ASN A C 1
ATOM 838 O O . ASN A 1 102 ? 5.917 -3.725 -2.793 1.00 96.81 102 ASN A O 1
ATOM 842 N N . MET A 1 103 ? 4.582 -2.936 -4.404 1.00 96.69 103 MET A N 1
ATOM 843 C CA . MET A 1 103 ? 3.711 -4.118 -4.419 1.00 96.69 103 MET A CA 1
ATOM 844 C C . MET A 1 103 ? 4.453 -5.392 -4.855 1.00 96.69 103 MET A C 1
ATOM 846 O O . MET A 1 103 ? 4.200 -6.465 -4.299 1.00 96.69 103 MET A O 1
ATOM 850 N N . LEU A 1 104 ? 5.379 -5.302 -5.821 1.00 96.06 104 LEU A N 1
ATOM 851 C CA . LEU A 1 104 ? 6.259 -6.427 -6.168 1.00 96.06 104 LEU A CA 1
ATOM 852 C C . LEU A 1 104 ? 7.176 -6.793 -4.995 1.00 96.06 104 LEU A C 1
ATOM 854 O O . LEU A 1 104 ? 7.373 -7.979 -4.718 1.00 96.06 104 LEU A O 1
ATOM 858 N N . ASP A 1 105 ? 7.718 -5.792 -4.298 1.00 95.56 105 ASP A N 1
ATOM 859 C CA . ASP A 1 105 ? 8.628 -5.999 -3.172 1.00 95.56 105 ASP A CA 1
ATOM 860 C C . ASP A 1 105 ? 7.955 -6.676 -1.980 1.00 95.56 105 ASP A C 1
ATOM 862 O O . ASP A 1 105 ? 8.464 -7.670 -1.456 1.00 95.56 105 ASP A O 1
ATOM 866 N N . ALA A 1 106 ? 6.750 -6.211 -1.651 1.00 94.25 106 ALA A N 1
ATOM 867 C CA . ALA A 1 106 ? 5.869 -6.791 -0.646 1.00 94.25 106 ALA A CA 1
ATOM 868 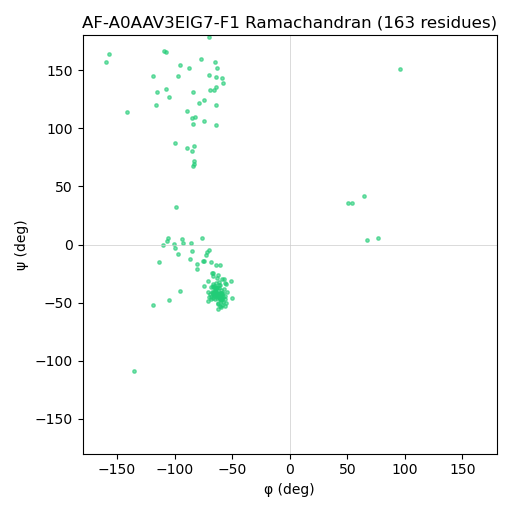C C . ALA A 1 106 ? 5.283 -8.153 -1.065 1.00 94.25 106 ALA A C 1
ATOM 870 O O . ALA A 1 106 ? 4.595 -8.800 -0.277 1.00 94.25 106 ALA A O 1
ATOM 871 N N . LYS A 1 107 ? 5.543 -8.611 -2.302 1.00 94.19 107 LYS A N 1
ATOM 872 C CA . LYS A 1 107 ? 4.969 -9.832 -2.894 1.00 94.19 107 LYS A CA 1
ATOM 873 C C . LYS A 1 107 ? 3.433 -9.840 -2.848 1.00 94.19 107 LYS A C 1
ATOM 875 O O . LYS A 1 107 ? 2.819 -10.892 -2.677 1.00 94.19 107 LYS A O 1
ATOM 880 N N . ALA A 1 108 ? 2.813 -8.673 -3.022 1.00 94.62 108 ALA A N 1
ATOM 881 C CA . ALA A 1 108 ? 1.366 -8.484 -2.988 1.00 94.62 108 ALA A CA 1
ATOM 882 C C . ALA A 1 108 ? 0.724 -8.822 -4.346 1.00 94.62 108 ALA A C 1
ATOM 884 O O . ALA A 1 108 ? 0.239 -7.954 -5.074 1.00 94.62 108 ALA A O 1
ATOM 885 N N . ASP A 1 109 ? 0.734 -10.106 -4.703 1.00 95.00 109 ASP A N 1
ATOM 886 C CA . ASP A 1 109 ? 0.218 -10.642 -5.970 1.00 95.00 109 ASP A CA 1
ATOM 887 C C . ASP A 1 109 ? -1.249 -10.302 -6.244 1.00 95.00 109 ASP A C 1
ATOM 889 O O . ASP A 1 109 ? -1.632 -10.064 -7.389 1.00 95.00 109 ASP A O 1
ATOM 893 N N . TYR A 1 110 ? -2.056 -10.204 -5.196 1.00 95.12 110 TYR A N 1
ATOM 894 C CA . TYR A 1 110 ? -3.451 -9.775 -5.258 1.00 95.12 110 TYR A CA 1
ATOM 895 C C . TYR A 1 110 ? -3.634 -8.285 -5.617 1.00 95.12 110 TYR A C 1
ATOM 897 O O . TYR A 1 110 ? -4.743 -7.901 -5.989 1.00 95.12 110 TYR A O 1
ATOM 905 N N . LEU A 1 111 ? -2.579 -7.458 -5.546 1.00 96.69 111 LEU A N 1
ATOM 906 C CA . LEU A 1 111 ? -2.609 -6.033 -5.907 1.00 96.69 111 LEU A CA 1
ATOM 907 C C . LEU A 1 111 ? -1.929 -5.749 -7.248 1.00 96.69 111 LEU A C 1
ATOM 909 O O . LEU A 1 111 ? -2.514 -5.073 -8.093 1.00 96.69 111 LEU A O 1
ATOM 913 N N . PHE A 1 112 ? -0.722 -6.269 -7.497 1.00 95.25 112 PHE A N 1
ATOM 914 C CA . PHE A 1 112 ? -0.012 -5.961 -8.749 1.00 95.25 112 PHE A CA 1
ATOM 915 C C . PHE A 1 112 ? -0.577 -6.702 -9.977 1.00 95.25 112 PHE A C 1
ATOM 917 O O . PHE A 1 112 ? -0.283 -6.321 -11.106 1.00 95.25 112 PHE A O 1
ATOM 924 N N . ASN A 1 113 ? -1.419 -7.727 -9.788 1.00 95.44 113 ASN A N 1
ATOM 925 C CA . ASN A 1 113 ? -2.121 -8.415 -10.884 1.00 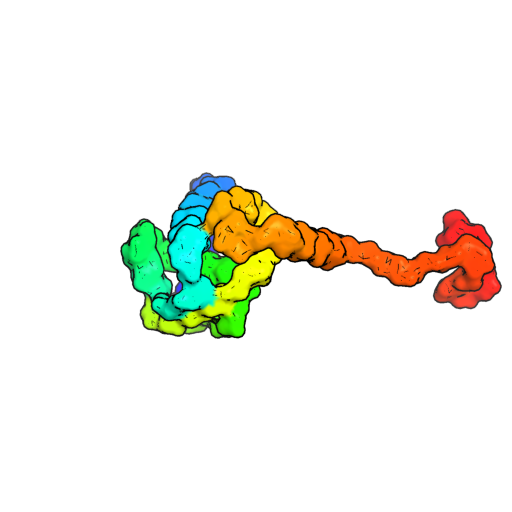95.44 113 ASN A CA 1
ATOM 926 C C . ASN A 1 113 ? -3.527 -7.854 -11.173 1.00 95.44 113 ASN A C 1
ATOM 928 O O . ASN A 1 113 ? -4.257 -8.422 -11.989 1.00 95.44 113 ASN A O 1
ATOM 932 N N . LEU A 1 114 ? -3.928 -6.767 -10.505 1.00 96.50 114 LEU A N 1
ATOM 933 C CA . LEU A 1 114 ? -5.213 -6.108 -10.743 1.00 96.50 114 LEU A CA 1
ATOM 934 C C . LEU A 1 114 ? -5.347 -5.663 -12.211 1.00 96.50 114 LEU A C 1
ATOM 936 O O . LEU A 1 114 ? -4.394 -5.183 -12.827 1.00 96.50 114 LEU A O 1
ATOM 940 N N . GLN A 1 115 ? -6.533 -5.839 -12.797 1.00 94.94 115 GLN A N 1
ATOM 941 C CA . GLN A 1 115 ? -6.759 -5.522 -14.213 1.00 94.94 115 GLN A CA 1
ATOM 942 C C . GLN A 1 115 ? -6.661 -4.018 -14.491 1.00 94.94 115 GLN A C 1
ATOM 944 O O . GLN A 1 115 ? -6.284 -3.621 -15.590 1.00 94.94 115 GLN A O 1
ATOM 949 N N . GLU A 1 116 ? -6.956 -3.212 -13.473 1.00 95.25 116 GLU A N 1
ATOM 950 C CA . GLU A 1 116 ? -6.949 -1.756 -13.460 1.00 95.25 116 GLU A CA 1
ATOM 951 C C . GLU A 1 116 ? -5.573 -1.202 -13.865 1.00 95.25 116 GLU A C 1
ATOM 953 O O . GLU A 1 116 ? -5.490 -0.164 -14.517 1.00 95.25 116 GLU A O 1
ATOM 958 N N . TRP A 1 117 ? -4.487 -1.938 -13.590 1.00 96.31 117 TRP A N 1
ATOM 959 C CA . TRP A 1 117 ? -3.136 -1.567 -14.015 1.00 96.31 117 TRP A CA 1
ATOM 960 C C . TRP A 1 117 ? -2.983 -1.424 -15.526 1.00 96.31 117 TRP A C 1
ATOM 962 O O . TRP A 1 117 ? -2.180 -0.605 -15.966 1.00 96.31 117 TRP A O 1
ATOM 972 N N . LYS A 1 118 ? -3.752 -2.170 -16.329 1.00 92.44 118 LYS A N 1
ATOM 973 C CA . LYS A 1 118 ? -3.652 -2.134 -17.798 1.00 92.44 118 LYS A CA 1
ATOM 974 C C . LYS A 1 118 ? -4.007 -0.765 -18.381 1.00 92.44 118 LYS A C 1
ATOM 976 O O . LYS A 1 118 ? -3.464 -0.395 -19.417 1.00 92.44 118 LYS A O 1
ATOM 981 N N . ASP A 1 119 ? -4.873 -0.017 -17.699 1.00 93.19 119 ASP A N 1
ATOM 982 C CA . ASP A 1 119 ? -5.324 1.315 -18.116 1.00 93.19 119 ASP A CA 1
ATOM 983 C C . ASP A 1 119 ? -4.479 2.452 -17.514 1.00 93.19 119 ASP A C 1
ATOM 985 O O . ASP A 1 119 ? -4.777 3.636 -17.729 1.00 93.19 119 ASP A O 1
ATOM 989 N N . ILE A 1 120 ? -3.457 2.098 -16.729 1.00 95.62 120 ILE A N 1
ATOM 990 C CA . ILE A 1 120 ? -2.607 3.016 -15.964 1.00 95.62 120 ILE A CA 1
ATOM 991 C C . ILE A 1 120 ? -1.152 2.907 -16.433 1.00 95.62 120 ILE A C 1
ATOM 993 O O . ILE A 1 120 ? -0.532 3.914 -16.766 1.00 95.62 120 ILE A O 1
ATOM 997 N N . LEU A 1 121 ? -0.612 1.688 -16.479 1.00 95.25 121 LEU A N 1
ATOM 998 C CA . LEU A 1 121 ? 0.743 1.387 -16.923 1.00 95.25 121 LEU A CA 1
ATOM 999 C C . LEU A 1 121 ? 0.693 0.546 -18.196 1.00 95.25 121 LEU A C 1
ATOM 1001 O O . LEU A 1 121 ? 0.024 -0.484 -18.268 1.00 95.25 121 LEU A O 1
ATOM 1005 N N . SER A 1 122 ? 1.465 0.956 -19.201 1.00 95.44 122 SER A N 1
ATOM 1006 C CA . SER A 1 122 ? 1.636 0.143 -20.400 1.00 95.44 122 SER A CA 1
ATOM 1007 C C . SER A 1 122 ? 2.354 -1.168 -20.069 1.00 95.44 122 SER A C 1
ATOM 1009 O O . SER A 1 122 ? 3.132 -1.261 -19.113 1.00 95.44 122 SER A O 1
ATOM 1011 N N . SER A 1 123 ? 2.161 -2.187 -20.910 1.00 93.94 123 SER A N 1
ATOM 1012 C CA . SER A 1 123 ? 2.860 -3.468 -20.758 1.00 93.94 123 SER A CA 1
ATOM 1013 C C . SER A 1 123 ? 4.380 -3.312 -20.724 1.00 93.94 123 SER A C 1
ATOM 1015 O O . SER A 1 123 ? 5.065 -4.063 -20.032 1.00 93.94 123 SER A O 1
ATOM 1017 N N . ASP A 1 124 ? 4.916 -2.345 -21.467 1.00 95.19 124 ASP A N 1
ATOM 1018 C CA . ASP A 1 124 ? 6.354 -2.096 -21.523 1.00 95.19 124 ASP A CA 1
ATOM 1019 C C . ASP A 1 124 ? 6.855 -1.419 -20.249 1.00 95.19 124 ASP A C 1
ATOM 1021 O O . ASP A 1 124 ? 7.915 -1.793 -19.748 1.00 95.19 124 ASP A O 1
ATOM 1025 N N . LYS A 1 125 ? 6.057 -0.526 -19.649 1.00 96.12 125 LYS A N 1
ATOM 1026 C CA . LYS A 1 125 ? 6.367 0.043 -18.334 1.00 96.12 125 LYS A CA 1
ATOM 1027 C C . LYS A 1 125 ? 6.327 -0.989 -17.220 1.00 96.12 125 LYS A C 1
ATOM 1029 O O . LYS A 1 125 ? 7.266 -1.056 -16.431 1.00 96.12 125 LYS A O 1
ATOM 1034 N N . ILE A 1 126 ? 5.329 -1.869 -17.211 1.00 95.31 126 ILE A N 1
ATOM 1035 C CA . ILE A 1 126 ? 5.281 -2.987 -16.260 1.00 95.31 126 ILE A CA 1
ATOM 1036 C C . ILE A 1 126 ? 6.537 -3.864 -16.387 1.00 95.31 126 ILE A C 1
ATOM 1038 O O . ILE A 1 126 ? 7.161 -4.213 -15.379 1.00 95.31 126 ILE A O 1
ATOM 1042 N N . LYS A 1 127 ? 6.955 -4.200 -17.616 1.00 95.56 127 LYS A N 1
ATOM 1043 C CA . LYS A 1 127 ? 8.187 -4.969 -17.864 1.00 95.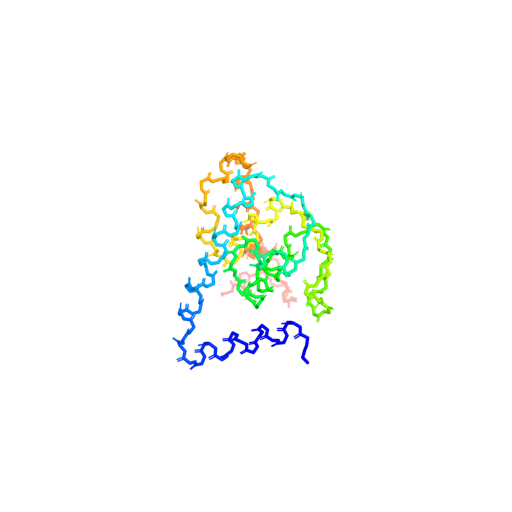56 127 LYS A CA 1
ATOM 1044 C C 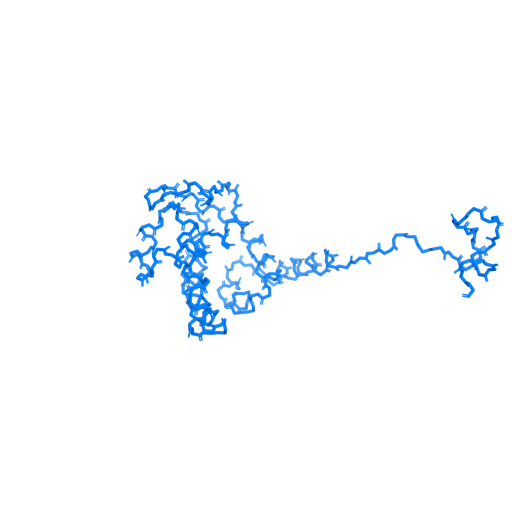. LYS A 1 127 ? 9.436 -4.229 -17.388 1.00 95.56 127 LYS A C 1
ATOM 1046 O O . LYS A 1 127 ? 10.312 -4.860 -16.795 1.00 95.56 127 LYS A O 1
ATOM 1051 N N . GLU A 1 128 ? 9.524 -2.925 -17.636 1.00 96.44 128 GLU A N 1
ATOM 1052 C CA . GLU A 1 128 ? 10.639 -2.085 -17.196 1.00 96.44 128 GLU A CA 1
ATOM 1053 C C . GLU A 1 128 ? 10.763 -2.102 -15.666 1.00 96.44 128 GLU A C 1
ATOM 1055 O O . GLU A 1 128 ? 11.817 -2.468 -15.142 1.00 96.44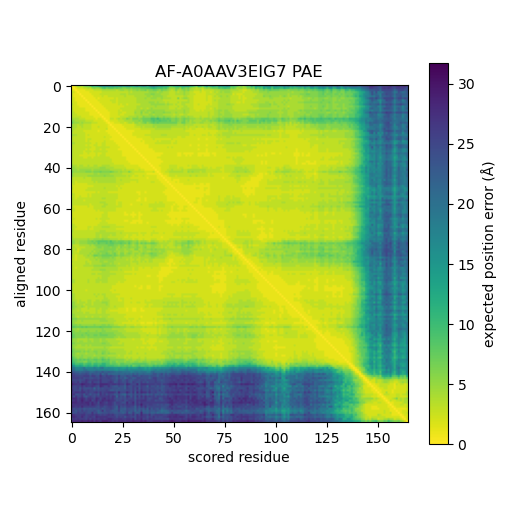 128 GLU A O 1
ATOM 1060 N N . ILE A 1 129 ? 9.676 -1.796 -14.949 1.00 96.38 129 ILE A N 1
ATOM 1061 C CA . ILE A 1 129 ? 9.642 -1.770 -13.478 1.00 96.38 129 ILE A CA 1
ATOM 1062 C C . ILE A 1 129 ? 9.981 -3.151 -12.909 1.00 96.38 129 ILE A C 1
ATOM 1064 O O . ILE A 1 129 ? 10.838 -3.273 -12.037 1.00 96.38 129 ILE A O 1
ATOM 1068 N N . THR A 1 130 ? 9.391 -4.214 -13.463 1.00 94.38 130 THR A N 1
ATOM 1069 C CA . THR A 1 130 ? 9.673 -5.593 -13.036 1.00 94.38 130 THR A CA 1
ATOM 1070 C C . THR A 1 130 ? 11.146 -5.958 -13.246 1.00 94.38 130 THR A C 1
ATOM 1072 O O . THR A 1 130 ? 11.746 -6.650 -12.424 1.00 94.38 130 THR A O 1
ATOM 1075 N N . THR A 1 131 ? 11.763 -5.493 -14.334 1.00 94.94 131 THR A N 1
ATOM 1076 C CA . THR A 1 131 ? 13.188 -5.730 -14.610 1.00 94.94 131 THR A CA 1
ATOM 1077 C C . THR A 1 131 ? 14.073 -4.966 -13.630 1.00 94.94 131 THR A C 1
ATOM 1079 O O . THR A 1 131 ? 15.030 -5.543 -13.107 1.00 94.94 131 THR A O 1
ATOM 1082 N N . LYS A 1 132 ? 13.734 -3.706 -13.322 1.00 94.06 132 LYS A N 1
ATOM 1083 C CA . LYS A 1 132 ? 14.421 -2.904 -12.296 1.00 94.06 132 LYS A CA 1
ATOM 1084 C C . LYS A 1 132 ? 14.343 -3.577 -10.927 1.00 94.06 132 LYS A C 1
ATOM 1086 O O . LYS A 1 132 ? 15.373 -3.742 -10.282 1.00 94.06 132 LYS A O 1
ATOM 1091 N N . TRP A 1 133 ? 13.159 -4.044 -10.534 1.00 95.31 133 TRP A N 1
ATOM 1092 C CA . TRP A 1 133 ? 12.951 -4.792 -9.293 1.00 95.31 133 TRP A CA 1
ATOM 1093 C C . TRP A 1 133 ? 13.769 -6.088 -9.244 1.00 95.31 133 TRP A C 1
ATOM 1095 O O . TRP A 1 133 ? 14.487 -6.340 -8.283 1.00 95.31 133 TRP A O 1
ATOM 1105 N N . ARG A 1 134 ? 13.767 -6.897 -10.310 1.00 92.69 134 ARG A N 1
ATOM 1106 C CA . ARG A 1 134 ? 14.620 -8.101 -10.356 1.00 92.69 134 ARG A CA 1
ATOM 1107 C C . ARG A 1 134 ? 16.096 -7.749 -10.217 1.00 92.69 134 ARG A C 1
ATOM 1109 O O . ARG A 1 134 ? 16.816 -8.417 -9.486 1.00 92.69 134 ARG A O 1
ATOM 1116 N N . SER A 1 135 ? 16.535 -6.697 -10.901 1.00 91.25 135 SER A N 1
ATOM 1117 C CA . SER A 1 135 ? 17.927 -6.246 -10.870 1.00 91.25 135 SER A CA 1
ATOM 1118 C C . SER A 1 135 ? 18.335 -5.765 -9.477 1.00 91.25 135 SER A C 1
ATOM 1120 O O . SER A 1 135 ? 19.444 -6.065 -9.050 1.00 91.25 135 SER A O 1
ATOM 1122 N N . SER A 1 136 ? 17.442 -5.095 -8.739 1.00 90.38 136 SER A N 1
ATOM 1123 C CA . SER A 1 136 ? 17.722 -4.648 -7.368 1.00 90.38 136 SER A CA 1
ATOM 1124 C C . SER A 1 136 ? 17.861 -5.804 -6.370 1.00 90.38 136 SER A C 1
ATOM 1126 O O . SER A 1 136 ? 18.551 -5.657 -5.365 1.00 90.38 136 SER A O 1
ATOM 1128 N N . LYS A 1 137 ? 17.261 -6.970 -6.650 1.00 88.56 137 LYS A N 1
ATOM 1129 C CA . LYS A 1 137 ? 17.405 -8.186 -5.828 1.00 88.56 137 LYS A CA 1
ATOM 1130 C C . LYS A 1 137 ? 18.619 -9.045 -6.191 1.00 88.56 137 LYS A C 1
ATOM 1132 O O . LYS A 1 137 ? 18.967 -9.951 -5.435 1.00 88.56 137 LYS A O 1
ATOM 1137 N N . VAL A 1 138 ? 19.272 -8.792 -7.326 1.00 86.12 138 VAL A N 1
ATOM 1138 C CA . VAL A 1 138 ? 20.451 -9.553 -7.757 1.00 86.12 138 VAL A CA 1
ATOM 1139 C C . VAL A 1 138 ? 21.719 -8.911 -7.199 1.00 86.12 138 VAL A C 1
ATOM 1141 O O . VAL A 1 138 ? 22.116 -7.820 -7.600 1.00 86.12 138 VAL A O 1
ATOM 1144 N N . VAL A 1 139 ? 22.417 -9.632 -6.320 1.00 73.50 139 VAL A N 1
ATOM 1145 C CA . VAL A 1 139 ? 23.767 -9.254 -5.885 1.00 73.50 139 VAL A CA 1
ATOM 1146 C C . VAL A 1 139 ? 24.752 -9.570 -7.010 1.00 73.50 139 VAL A C 1
ATOM 1148 O O . VAL A 1 139 ? 25.075 -10.729 -7.275 1.00 73.50 139 VAL A O 1
ATOM 1151 N N . VAL A 1 140 ? 25.236 -8.534 -7.693 1.00 70.12 140 VAL A N 1
ATOM 1152 C CA . VAL A 1 140 ? 26.284 -8.677 -8.708 1.00 70.12 140 VAL A CA 1
ATOM 1153 C C . VAL A 1 140 ? 27.643 -8.658 -8.013 1.00 70.12 140 VAL A C 1
ATOM 1155 O O . VAL A 1 140 ? 28.107 -7.610 -7.571 1.00 70.12 140 VAL A O 1
ATOM 1158 N N . ASN A 1 141 ? 28.317 -9.808 -7.954 1.00 66.06 141 ASN A N 1
ATOM 1159 C CA . ASN A 1 141 ? 29.733 -9.845 -7.585 1.00 66.06 141 ASN A CA 1
ATOM 1160 C C . ASN A 1 141 ? 30.544 -9.102 -8.658 1.00 66.06 141 ASN A C 1
ATOM 1162 O O . ASN A 1 141 ? 30.774 -9.624 -9.752 1.00 66.06 141 ASN A O 1
ATOM 1166 N N . SER A 1 142 ? 30.957 -7.874 -8.342 1.00 64.12 142 SER A N 1
ATOM 1167 C CA . SER A 1 142 ? 31.697 -6.978 -9.240 1.00 64.12 142 SER A CA 1
ATOM 1168 C C . SER A 1 142 ? 33.101 -7.488 -9.570 1.00 64.12 142 SER A C 1
ATOM 1170 O O . SER A 1 142 ? 33.645 -7.182 -10.629 1.00 64.12 142 SER A O 1
ATOM 1172 N N . ILE A 1 143 ? 33.674 -8.323 -8.704 1.00 67.94 143 ILE A N 1
ATOM 1173 C CA . ILE A 1 143 ? 35.010 -8.885 -8.880 1.00 67.94 143 ILE A CA 1
ATOM 1174 C C . ILE A 1 143 ? 34.890 -10.304 -9.433 1.00 67.94 143 ILE A C 1
ATOM 1176 O O . ILE A 1 143 ? 34.887 -11.296 -8.703 1.00 67.94 143 ILE A O 1
ATOM 1180 N N . LYS A 1 144 ? 34.829 -10.410 -10.760 1.00 71.50 144 LYS A N 1
ATOM 1181 C CA . LYS A 1 144 ? 35.099 -11.671 -11.455 1.00 71.50 144 LYS A CA 1
ATOM 1182 C C . LYS A 1 144 ? 36.604 -11.789 -11.665 1.00 71.50 144 LYS A C 1
ATOM 1184 O O . LYS A 1 144 ? 37.098 -11.488 -12.743 1.00 71.50 144 LYS A O 1
ATOM 1189 N N . ILE A 1 145 ? 37.331 -12.202 -10.627 1.00 78.25 145 ILE A N 1
ATOM 1190 C CA . ILE A 1 145 ? 38.763 -12.472 -10.770 1.00 78.25 145 ILE A CA 1
ATOM 1191 C C . ILE A 1 145 ? 38.971 -13.646 -11.734 1.00 78.25 145 ILE A C 1
ATOM 1193 O O . ILE A 1 145 ? 38.478 -14.759 -11.528 1.00 78.25 145 ILE A O 1
ATOM 1197 N N . GLY A 1 146 ? 39.693 -13.396 -12.821 1.00 81.75 146 GLY A N 1
ATOM 1198 C CA . GLY A 1 146 ? 40.012 -14.416 -13.804 1.00 81.75 146 GLY A CA 1
ATOM 1199 C C . GLY A 1 146 ? 40.896 -15.506 -13.197 1.00 81.75 146 GLY A C 1
ATOM 1200 O O . GLY A 1 146 ? 41.807 -15.244 -12.415 1.00 81.75 146 GLY A O 1
ATOM 1201 N N . ARG A 1 147 ? 40.701 -16.764 -13.614 1.00 85.81 147 ARG A N 1
ATOM 1202 C CA . ARG A 1 147 ? 41.456 -17.929 -13.102 1.00 85.81 147 ARG A CA 1
ATOM 1203 C C . ARG A 1 147 ? 42.989 -17.730 -13.137 1.00 85.81 147 ARG A C 1
ATOM 1205 O O . ARG A 1 147 ? 43.711 -18.280 -12.303 1.00 85.81 147 ARG A O 1
ATOM 1212 N N . ASN A 1 148 ? 43.498 -16.963 -14.105 1.00 89.12 148 ASN A N 1
ATOM 1213 C CA . ASN A 1 148 ? 44.924 -16.667 -14.278 1.00 89.12 148 ASN A CA 1
ATOM 1214 C C . ASN A 1 148 ? 45.375 -15.293 -13.737 1.00 89.12 148 ASN A C 1
ATOM 1216 O O . ASN A 1 148 ? 46.576 -15.029 -13.803 1.00 89.12 148 ASN A O 1
ATOM 1220 N N . GLU A 1 149 ? 44.473 -14.454 -13.224 1.00 88.44 149 GLU A N 1
ATOM 1221 C CA . GLU A 1 149 ? 44.793 -13.133 -12.662 1.00 88.44 149 GLU A CA 1
ATOM 1222 C C . GLU A 1 149 ? 45.392 -13.242 -11.256 1.00 88.44 149 GLU A C 1
ATOM 1224 O O . GLU A 1 149 ? 45.260 -14.275 -10.595 1.00 88.44 149 GLU A O 1
ATOM 1229 N N . LEU A 1 150 ? 46.093 -12.196 -10.809 1.00 88.19 150 LEU A N 1
ATOM 1230 C CA . LEU A 1 150 ? 46.701 -12.143 -9.478 1.00 88.19 150 LEU A CA 1
ATOM 1231 C C . LEU A 1 150 ? 45.630 -12.120 -8.387 1.00 88.19 150 LEU A C 1
ATOM 1233 O O . LEU A 1 150 ? 44.674 -11.358 -8.452 1.00 88.19 150 LEU A O 1
ATOM 1237 N N . CYS A 1 151 ? 45.809 -12.961 -7.372 1.00 86.50 151 CYS A N 1
ATOM 1238 C CA . CYS A 1 151 ? 44.863 -13.130 -6.280 1.00 86.50 151 CYS A CA 1
ATOM 1239 C C . CYS A 1 151 ? 44.806 -11.887 -5.380 1.00 86.50 151 CYS A C 1
ATOM 1241 O O . CYS A 1 151 ? 45.840 -11.408 -4.916 1.00 86.50 151 CYS A O 1
ATOM 1243 N N . LEU A 1 152 ? 43.592 -11.433 -5.053 1.00 83.44 152 LEU A N 1
ATOM 1244 C CA . LEU A 1 152 ? 43.350 -10.241 -4.226 1.00 83.44 152 LEU A CA 1
ATOM 1245 C C . LEU A 1 152 ? 43.680 -10.416 -2.735 1.00 83.44 152 LEU A C 1
ATOM 1247 O O . LEU A 1 152 ? 43.667 -9.447 -1.990 1.00 83.44 152 LEU A O 1
ATOM 1251 N N . CYS A 1 153 ? 44.023 -11.625 -2.286 1.00 85.44 153 CYS A N 1
ATOM 1252 C CA . CYS A 1 153 ? 44.441 -11.886 -0.903 1.00 85.44 153 CYS A CA 1
ATOM 1253 C C . CYS A 1 153 ? 45.882 -11.434 -0.588 1.00 85.44 153 CYS A C 1
ATOM 1255 O O . CYS A 1 153 ? 46.404 -11.760 0.473 1.00 85.44 153 CYS A O 1
ATOM 1257 N N . GLY A 1 154 ? 46.563 -10.767 -1.528 1.00 80.25 154 GLY A N 1
ATOM 1258 C CA . GLY A 1 154 ? 47.932 -10.273 -1.342 1.00 80.25 154 GLY A CA 1
ATOM 1259 C C . GLY A 1 154 ? 49.026 -11.342 -1.446 1.00 80.25 154 GLY A C 1
ATOM 1260 O O . GLY A 1 154 ? 50.197 -11.044 -1.248 1.00 80.25 154 GLY A O 1
ATOM 1261 N N . SER A 1 155 ? 48.689 -12.586 -1.803 1.00 85.50 155 SER A N 1
ATOM 1262 C CA . SER A 1 155 ? 49.662 -13.691 -1.885 1.00 85.50 155 SER A CA 1
ATOM 1263 C C . SER A 1 155 ? 50.628 -13.624 -3.076 1.00 85.50 155 SER A C 1
ATOM 1265 O O . SER A 1 155 ? 51.520 -14.468 -3.181 1.00 85.50 155 SER A O 1
ATOM 1267 N N . GLY A 1 156 ? 50.406 -12.709 -4.028 1.00 86.56 156 GLY A N 1
ATOM 1268 C CA . GLY A 1 156 ? 51.180 -12.598 -5.273 1.00 86.56 156 GLY A CA 1
ATOM 1269 C C . GLY A 1 156 ? 51.015 -13.775 -6.252 1.00 86.56 156 GLY A C 1
ATOM 1270 O O . GLY A 1 156 ? 51.668 -13.814 -7.293 1.00 86.56 156 GLY A O 1
ATOM 1271 N N . LYS A 1 157 ? 50.151 -14.756 -5.953 1.00 89.56 157 LYS A N 1
ATOM 1272 C CA . LYS A 1 157 ? 49.904 -15.939 -6.798 1.00 89.56 157 LYS A CA 1
ATOM 1273 C C . LYS A 1 157 ? 48.697 -15.723 -7.713 1.00 89.56 157 LYS A C 1
ATOM 1275 O O . LYS A 1 157 ? 47.780 -14.985 -7.373 1.00 89.56 157 LYS A O 1
ATOM 1280 N N . LYS A 1 158 ? 48.647 -16.430 -8.852 1.00 90.06 158 LYS A N 1
ATOM 1281 C CA . LYS A 1 158 ? 47.431 -16.503 -9.691 1.00 90.06 158 LYS A CA 1
ATOM 1282 C C . LYS A 1 158 ? 46.261 -17.076 -8.881 1.00 90.06 158 LYS A C 1
ATOM 1284 O O . LYS A 1 158 ? 46.482 -18.025 -8.127 1.00 90.06 158 LYS A O 1
ATOM 1289 N N . TYR A 1 159 ? 45.038 -16.586 -9.090 1.00 90.31 159 TYR A N 1
ATOM 1290 C CA . TYR A 1 159 ? 43.838 -16.971 -8.335 1.00 90.31 159 TYR A CA 1
ATOM 1291 C C . TYR A 1 159 ? 43.657 -18.494 -8.243 1.00 90.31 159 TYR A C 1
ATOM 1293 O O . TYR A 1 159 ? 43.550 -19.032 -7.144 1.00 90.31 159 TYR A O 1
ATOM 1301 N N . LYS A 1 160 ? 43.806 -19.220 -9.364 1.00 90.31 160 LYS A N 1
ATOM 1302 C CA . LYS A 1 160 ? 43.734 -20.700 -9.413 1.00 90.31 160 LYS A CA 1
ATOM 1303 C C . LYS A 1 160 ? 44.765 -21.462 -8.582 1.00 90.31 160 LYS A C 1
ATOM 1305 O O . LYS A 1 160 ? 44.659 -22.672 -8.431 1.00 90.31 160 LYS A O 1
ATOM 1310 N N . LYS A 1 161 ? 45.848 -20.797 -8.175 1.00 90.69 161 LYS A N 1
ATOM 1311 C CA . LYS A 1 161 ? 46.932 -21.368 -7.361 1.00 90.69 161 LYS A CA 1
ATOM 1312 C C . LYS A 1 161 ? 46.874 -20.869 -5.908 1.00 90.69 161 LYS A C 1
ATOM 1314 O O . LYS A 1 161 ? 47.804 -21.143 -5.151 1.00 90.69 161 LYS A O 1
ATOM 1319 N N . CYS A 1 162 ? 45.838 -20.115 -5.534 1.00 90.69 162 CYS A N 1
ATOM 1320 C CA . CYS A 1 162 ? 45.657 -19.540 -4.205 1.00 90.69 162 CYS A CA 1
ATOM 1321 C C . CYS A 1 162 ? 44.214 -19.740 -3.713 1.00 90.69 162 CYS A C 1
ATOM 1323 O O . CYS A 1 162 ? 43.862 -20.873 -3.413 1.00 90.69 162 CYS A O 1
ATOM 1325 N N . CYS A 1 163 ? 43.395 -18.686 -3.638 1.00 84.25 163 CYS A N 1
ATOM 1326 C CA . CYS A 1 163 ? 42.025 -18.748 -3.117 1.00 84.25 163 CYS A CA 1
ATOM 1327 C C . CYS A 1 163 ? 41.014 -19.410 -4.068 1.00 84.25 163 CYS A C 1
ATOM 1329 O O . CYS A 1 163 ? 39.917 -19.727 -3.636 1.00 84.25 163 CYS A O 1
ATOM 1331 N N . GLY A 1 164 ? 41.359 -19.603 -5.345 1.00 78.62 164 GLY A N 1
ATOM 1332 C CA . GLY A 1 164 ? 40.542 -20.317 -6.334 1.00 78.62 164 GLY A CA 1
ATOM 1333 C C . GLY A 1 164 ? 40.981 -21.768 -6.544 1.00 78.62 164 GLY A C 1
ATOM 1334 O O . GLY A 1 164 ? 40.968 -22.235 -7.686 1.00 78.62 164 GLY A O 1
ATOM 1335 N N . ARG A 1 165 ? 41.492 -22.411 -5.486 1.00 65.44 165 ARG A N 1
ATOM 1336 C CA . ARG A 1 165 ? 41.791 -23.847 -5.463 1.00 65.44 165 ARG A CA 1
ATOM 1337 C C . ARG A 1 165 ? 40.520 -24.659 -5.277 1.00 65.44 165 ARG A C 1
ATOM 1339 O O . ARG A 1 165 ? 39.657 -24.193 -4.508 1.00 65.44 165 ARG A O 1
#